Protein AF-A0A644XVW9-F1 (afdb_monomer_lite)

Sequence (78 aa):
MNLFKVSEILLEEGISHRSISPTAIRMDWIIDGASRPVIVFDTKTNVVTHMPDHHHMQMKHRDRLAAIMRRCCFVNIH

Foldseek 3Di:
DPVVVLVVLCVVVVWDWDDPDPFKIWTWDQAPNDTGTAWIAGLVVRDIDGDPCVVRDDPVVNVVVVVSSVVSSVVSDD

pLDDT: mean 92.17, std 5.02, range [60.34, 97.06]

Structure (mmCIF, N/CA/C/O backbone):
data_AF-A0A644XVW9-F1
#
_entry.id   AF-A0A644XVW9-F1
#
loop_
_atom_site.group_PDB
_atom_site.id
_atom_site.type_symbol
_atom_site.label_atom_id
_atom_site.label_alt_id
_atom_site.label_comp_id
_atom_site.label_asym_id
_atom_site.label_entity_id
_atom_site.label_seq_id
_atom_site.pdbx_PDB_ins_code
_atom_site.Cartn_x
_atom_site.Cartn_y
_atom_site.Cartn_z
_atom_site.occupancy
_atom_site.B_iso_or_equiv
_atom_site.auth_seq_id
_atom_site.auth_comp_id
_atom_site.auth_asym_id
_atom_site.auth_atom_id
_atom_site.pdbx_PDB_model_num
ATOM 1 N N . MET A 1 1 ? -9.158 -1.780 13.496 1.00 75.81 1 MET A N 1
ATOM 2 C CA . MET A 1 1 ? -8.617 -0.552 12.905 1.00 75.81 1 MET A CA 1
ATOM 3 C C . MET A 1 1 ? -7.497 -0.058 13.776 1.00 75.81 1 MET A C 1
ATOM 5 O O . MET A 1 1 ? -7.681 0.756 14.676 1.00 75.81 1 MET A O 1
ATOM 9 N N . ASN A 1 2 ? -6.327 -0.611 13.505 1.00 83.50 2 ASN A N 1
ATOM 10 C CA . ASN A 1 2 ? -5.100 -0.232 14.169 1.00 83.50 2 ASN A CA 1
ATOM 11 C C . ASN A 1 2 ? -4.197 0.470 13.156 1.00 83.50 2 ASN A C 1
ATOM 13 O O . ASN A 1 2 ? -3.198 -0.080 12.702 1.00 83.50 2 ASN A O 1
ATOM 17 N N . LEU A 1 3 ? -4.606 1.679 12.755 1.00 82.31 3 LEU A N 1
ATOM 18 C CA . LEU A 1 3 ? -3.908 2.466 11.735 1.00 82.31 3 LEU A CA 1
ATOM 19 C C . LEU A 1 3 ? -2.440 2.698 12.118 1.00 82.31 3 LEU A C 1
ATOM 21 O O . LEU A 1 3 ? -1.569 2.635 11.262 1.00 82.31 3 LEU A O 1
ATOM 25 N N . PHE A 1 4 ? -2.175 2.903 13.411 1.00 86.00 4 PHE A N 1
ATOM 26 C CA . PHE A 1 4 ? -0.828 3.076 13.943 1.00 86.00 4 PHE A CA 1
ATOM 27 C C . PHE A 1 4 ? 0.056 1.848 13.679 1.00 86.00 4 PHE A C 1
ATOM 29 O O . PHE A 1 4 ? 1.077 1.982 13.012 1.00 86.00 4 PHE A O 1
ATOM 36 N N . LYS A 1 5 ? -0.379 0.645 14.084 1.00 88.88 5 LYS A N 1
ATOM 37 C CA . LYS A 1 5 ? 0.379 -0.595 13.830 1.00 88.88 5 LYS A CA 1
ATOM 38 C C . LYS A 1 5 ? 0.541 -0.902 12.343 1.00 88.88 5 LYS A C 1
ATOM 40 O O . LYS A 1 5 ? 1.566 -1.434 11.930 1.00 88.88 5 LYS A O 1
ATOM 45 N N . VAL A 1 6 ? -0.469 -0.592 11.526 1.00 91.06 6 VAL A N 1
ATOM 46 C CA . VAL A 1 6 ? -0.366 -0.745 10.067 1.00 91.06 6 VAL A CA 1
ATOM 47 C C . VAL A 1 6 ? 0.741 0.157 9.525 1.00 91.06 6 VAL A C 1
ATOM 49 O O . VAL A 1 6 ? 1.591 -0.324 8.781 1.00 91.06 6 VAL A O 1
ATOM 52 N N . SER A 1 7 ? 0.768 1.430 9.924 1.00 89.62 7 SER A N 1
ATOM 53 C CA . SER A 1 7 ? 1.819 2.368 9.521 1.00 89.62 7 SER A CA 1
ATOM 54 C C . SER A 1 7 ? 3.204 1.948 10.020 1.00 89.62 7 SER A C 1
ATOM 56 O O . SER A 1 7 ? 4.161 2.064 9.262 1.00 89.62 7 SER A O 1
ATOM 58 N N . GLU A 1 8 ? 3.328 1.408 11.239 1.00 91.75 8 GLU A N 1
ATOM 59 C CA . GLU 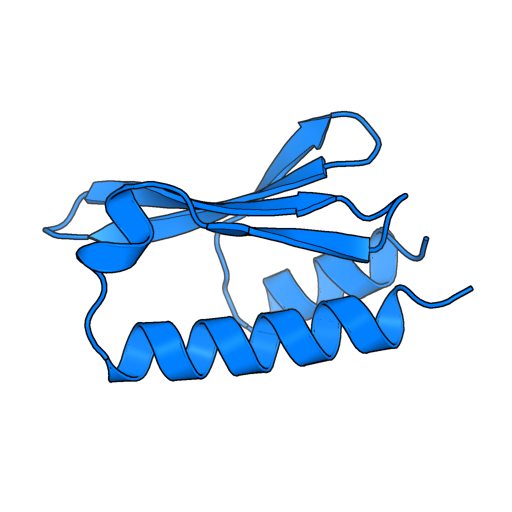A 1 8 ? 4.599 0.864 11.749 1.00 91.75 8 GLU A CA 1
ATOM 60 C C . GLU A 1 8 ? 5.142 -0.256 10.855 1.00 91.75 8 GLU A C 1
ATOM 62 O O . GLU A 1 8 ? 6.289 -0.178 10.426 1.00 91.75 8 GLU A O 1
ATOM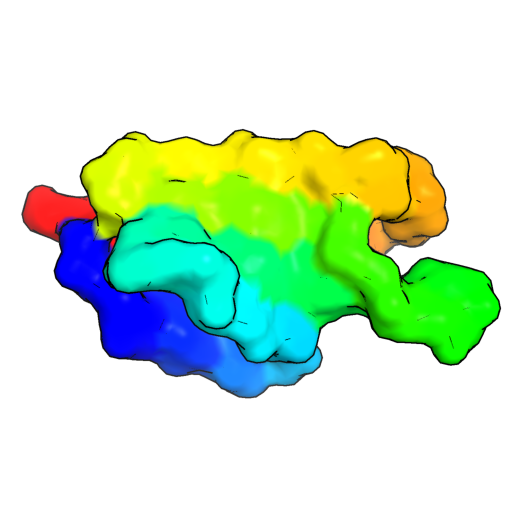 67 N N . ILE A 1 9 ? 4.313 -1.236 10.476 1.00 93.00 9 ILE A N 1
ATOM 68 C CA . ILE A 1 9 ? 4.730 -2.316 9.561 1.00 93.00 9 ILE A CA 1
ATOM 69 C C . ILE A 1 9 ? 5.197 -1.753 8.217 1.00 93.00 9 ILE A C 1
ATOM 71 O O . ILE A 1 9 ? 6.194 -2.208 7.658 1.00 93.00 9 ILE A O 1
ATOM 75 N N . LEU A 1 10 ? 4.474 -0.771 7.673 1.00 92.69 10 LEU A N 1
ATOM 76 C CA . LEU A 1 10 ? 4.842 -0.164 6.396 1.00 92.69 10 LEU A CA 1
ATOM 77 C C . LEU A 1 10 ? 6.174 0.594 6.496 1.00 92.69 10 LEU A C 1
ATOM 79 O O . LEU A 1 10 ? 6.957 0.553 5.548 1.00 92.69 10 LEU A O 1
ATOM 83 N N . LEU A 1 11 ? 6.457 1.238 7.633 1.00 92.62 11 LEU A N 1
ATOM 84 C CA . LEU A 1 11 ? 7.740 1.891 7.899 1.00 92.62 11 LEU A CA 1
ATOM 85 C C . LEU A 1 11 ? 8.880 0.878 8.083 1.00 92.62 11 LEU A C 1
ATOM 87 O O . LEU A 1 11 ? 9.928 1.055 7.467 1.00 92.62 11 LEU A O 1
ATOM 91 N N . GLU A 1 12 ? 8.672 -0.191 8.860 1.00 92.62 12 GLU A N 1
ATOM 92 C CA . GLU A 1 12 ? 9.639 -1.289 9.051 1.00 92.62 12 GLU A CA 1
ATOM 93 C C . GLU A 1 12 ? 10.079 -1.900 7.716 1.00 92.62 12 GLU A C 1
ATOM 95 O O . GLU A 1 12 ? 11.253 -2.190 7.493 1.00 92.62 12 GLU A O 1
ATOM 100 N N . GLU A 1 13 ? 9.126 -2.081 6.807 1.00 91.25 13 GLU A N 1
ATOM 101 C CA . GLU A 1 13 ? 9.357 -2.675 5.493 1.00 91.25 13 GLU A CA 1
ATOM 102 C C . GLU A 1 13 ? 9.895 -1.669 4.461 1.00 91.25 13 GL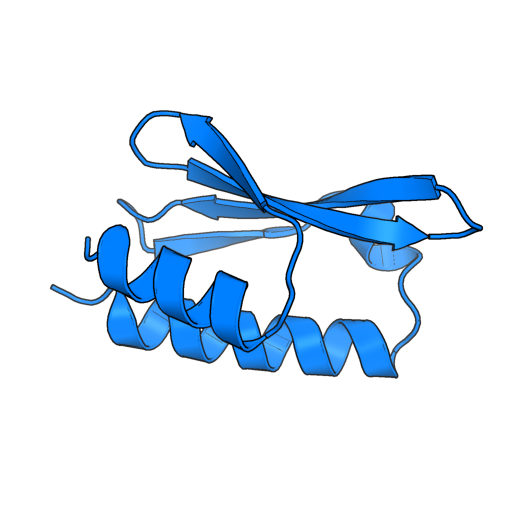U A C 1
ATOM 104 O O . GLU A 1 13 ? 10.217 -2.049 3.328 1.00 91.25 13 GLU A O 1
ATOM 109 N N . GLY A 1 14 ? 10.006 -0.388 4.828 1.00 90.69 14 GLY A N 1
ATOM 110 C CA . GLY A 1 14 ? 10.453 0.682 3.938 1.00 90.69 14 GLY A CA 1
ATOM 111 C C . GLY A 1 14 ? 9.485 0.944 2.781 1.00 90.69 14 GLY A C 1
ATOM 112 O O . GLY A 1 14 ? 9.915 1.308 1.686 1.00 90.69 14 GLY A O 1
ATOM 113 N N . ILE A 1 15 ? 8.185 0.718 2.989 1.00 92.12 15 ILE A N 1
ATOM 114 C CA . ILE A 1 15 ? 7.156 0.931 1.972 1.00 92.12 15 ILE A CA 1
ATOM 115 C C . ILE A 1 15 ? 6.750 2.397 1.948 1.00 92.12 15 ILE A C 1
ATOM 117 O O . ILE A 1 15 ? 6.254 2.948 2.934 1.00 92.12 15 ILE A O 1
ATOM 121 N N . SER A 1 16 ? 6.902 3.021 0.780 1.00 92.25 16 SER A N 1
ATOM 122 C CA . SER A 1 16 ? 6.339 4.344 0.538 1.00 92.25 16 SER A CA 1
ATOM 123 C C . SER A 1 16 ? 4.817 4.253 0.568 1.00 92.25 16 SER A C 1
ATOM 125 O O . SER A 1 16 ? 4.210 3.486 -0.181 1.00 92.25 16 SER A O 1
ATOM 127 N N . HIS A 1 17 ? 4.188 5.013 1.456 1.00 93.31 17 HIS A N 1
ATOM 128 C CA . HIS A 1 17 ? 2.743 5.002 1.609 1.00 93.31 17 HIS A CA 1
ATOM 129 C C . HIS A 1 17 ? 2.208 6.396 1.926 1.00 93.31 17 HIS A C 1
ATOM 131 O O . HIS A 1 17 ? 2.915 7.267 2.436 1.00 93.31 17 HIS A O 1
ATOM 137 N N . ARG A 1 18 ? 0.936 6.617 1.600 1.00 92.94 18 ARG A N 1
ATOM 138 C CA . ARG A 1 18 ? 0.223 7.871 1.831 1.00 92.94 18 ARG A CA 1
ATOM 139 C C . ARG A 1 18 ? -1.203 7.578 2.272 1.00 92.94 18 ARG A C 1
ATOM 141 O O . ARG A 1 18 ? -1.906 6.800 1.631 1.00 92.94 18 ARG A O 1
ATOM 148 N N . SER A 1 19 ? -1.653 8.257 3.322 1.00 92.19 19 SER A N 1
ATOM 149 C CA . SER A 1 19 ? -3.074 8.290 3.671 1.00 92.19 19 SER A CA 1
ATOM 150 C C . SER A 1 19 ? -3.846 9.091 2.616 1.00 92.19 19 SER A C 1
ATOM 152 O O . SER A 1 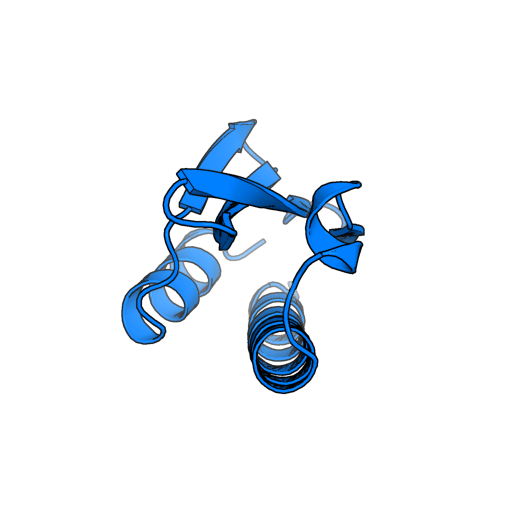19 ? -3.519 10.250 2.358 1.00 92.19 19 SER A O 1
ATOM 154 N N . ILE A 1 20 ? -4.824 8.460 1.965 1.00 92.88 20 ILE A N 1
ATOM 155 C CA . ILE A 1 20 ? -5.683 9.093 0.944 1.00 92.88 20 ILE A CA 1
ATOM 156 C C . ILE A 1 20 ? -7.107 9.337 1.454 1.00 92.88 20 ILE A C 1
ATOM 158 O O . ILE A 1 20 ? -7.851 10.121 0.871 1.00 92.88 20 ILE A O 1
ATOM 162 N N . SER A 1 21 ? -7.478 8.686 2.553 1.00 91.75 21 SER A N 1
ATOM 163 C CA . SER A 1 21 ? -8.673 8.969 3.340 1.00 91.75 21 SER A CA 1
ATOM 164 C C . SER A 1 21 ? -8.405 8.580 4.801 1.00 91.75 21 SER A C 1
ATOM 166 O O . SER A 1 21 ? -7.418 7.893 5.072 1.00 91.75 21 SER A O 1
ATOM 168 N N . PRO A 1 22 ? -9.282 8.935 5.758 1.00 89.88 22 PRO A N 1
ATOM 169 C CA . PRO A 1 22 ? -9.122 8.538 7.160 1.00 89.88 22 PRO A CA 1
ATOM 170 C C . PRO A 1 22 ? -8.992 7.022 7.386 1.00 89.88 22 PRO A C 1
ATOM 172 O O . PRO A 1 22 ? -8.502 6.600 8.430 1.00 89.88 22 PRO A O 1
ATOM 175 N N . THR A 1 23 ? -9.439 6.208 6.425 1.00 91.12 23 THR A N 1
ATOM 176 C CA . THR A 1 23 ? -9.459 4.745 6.519 1.00 91.12 23 THR A CA 1
ATOM 177 C C . THR A 1 23 ? -8.723 4.062 5.376 1.00 91.12 23 THR A C 1
ATOM 179 O O . THR A 1 23 ? -8.745 2.843 5.317 1.00 91.12 23 THR A O 1
ATOM 182 N N . ALA A 1 24 ? -8.089 4.791 4.456 1.00 93.06 24 ALA A N 1
ATOM 183 C CA . ALA A 1 24 ? -7.444 4.193 3.292 1.00 93.06 24 ALA A CA 1
ATOM 184 C C . ALA A 1 24 ? -5.999 4.667 3.143 1.00 93.06 24 ALA A C 1
ATOM 186 O O . ALA A 1 24 ? -5.715 5.865 3.050 1.00 93.06 24 ALA A O 1
ATOM 187 N N . ILE A 1 25 ? -5.088 3.697 3.069 1.00 95.06 25 ILE A N 1
ATOM 188 C CA . ILE A 1 25 ? -3.665 3.914 2.826 1.00 95.06 25 ILE A CA 1
ATOM 189 C C . ILE A 1 25 ? -3.335 3.423 1.424 1.00 95.06 25 ILE A C 1
ATOM 191 O O . ILE A 1 25 ? -3.544 2.258 1.092 1.00 95.06 25 ILE A O 1
ATOM 195 N N . ARG A 1 26 ? -2.777 4.309 0.607 1.00 95.81 26 ARG A N 1
ATOM 196 C CA . ARG A 1 26 ? -2.184 3.960 -0.679 1.00 95.81 26 ARG A CA 1
ATOM 197 C C . ARG A 1 26 ? -0.716 3.622 -0.482 1.00 95.81 26 ARG A C 1
ATOM 199 O O . ARG A 1 26 ? -0.010 4.359 0.200 1.00 95.81 26 ARG A O 1
ATOM 206 N N . MET A 1 27 ? -0.265 2.542 -1.097 1.00 95.88 27 MET A N 1
ATOM 207 C CA . MET A 1 27 ? 1.136 2.148 -1.157 1.00 95.88 27 MET A CA 1
ATOM 208 C C . MET A 1 27 ? 1.660 2.348 -2.569 1.00 95.88 27 MET A C 1
ATOM 210 O O . MET A 1 27 ? 1.030 1.921 -3.544 1.00 95.88 27 MET A O 1
ATOM 214 N N . ASP A 1 28 ? 2.827 2.973 -2.648 1.00 94.50 28 ASP A N 1
ATOM 215 C CA . ASP A 1 28 ? 3.509 3.286 -3.890 1.00 94.50 28 ASP A CA 1
ATOM 216 C C . ASP A 1 28 ? 4.777 2.420 -4.001 1.00 94.50 28 ASP A C 1
ATOM 218 O O . ASP A 1 28 ? 5.450 2.126 -3.010 1.00 94.50 28 ASP A O 1
ATOM 222 N N . TRP A 1 29 ? 5.099 1.988 -5.218 1.00 94.19 29 TRP A N 1
ATOM 223 C CA . TRP A 1 29 ? 6.279 1.181 -5.522 1.00 94.19 29 TRP A CA 1
ATOM 224 C C . TRP A 1 29 ? 7.018 1.745 -6.730 1.00 94.19 29 TRP A C 1
ATOM 226 O O . TRP A 1 29 ? 6.416 2.365 -7.605 1.00 94.19 29 TRP A O 1
ATOM 236 N N . ILE A 1 30 ? 8.327 1.507 -6.800 1.00 92.38 30 ILE A N 1
ATOM 237 C CA . ILE A 1 30 ? 9.123 1.925 -7.955 1.00 92.38 30 ILE A CA 1
ATOM 238 C C . ILE A 1 30 ? 8.906 0.933 -9.100 1.00 92.38 30 ILE A C 1
ATOM 240 O O . ILE A 1 30 ? 9.242 -0.246 -8.981 1.00 92.38 30 ILE A O 1
ATOM 244 N N . ILE A 1 31 ? 8.371 1.432 -10.210 1.00 90.44 31 ILE A N 1
ATOM 245 C CA . ILE A 1 31 ? 8.175 0.708 -11.467 1.00 90.44 31 ILE A CA 1
ATOM 246 C C . ILE A 1 31 ? 8.791 1.562 -12.571 1.00 90.44 31 ILE A C 1
ATOM 248 O O . ILE A 1 31 ? 8.447 2.736 -12.716 1.00 90.44 31 ILE A O 1
ATOM 252 N N . ASP A 1 32 ? 9.744 0.986 -13.303 1.00 89.88 32 ASP A N 1
ATOM 253 C CA . ASP A 1 32 ? 10.487 1.655 -14.379 1.00 89.88 32 ASP A CA 1
ATOM 254 C C . ASP A 1 32 ? 11.100 3.005 -13.955 1.00 89.88 32 ASP A C 1
ATOM 256 O O . ASP A 1 32 ? 11.076 3.990 -14.688 1.00 89.88 32 ASP A O 1
ATOM 260 N N . GLY A 1 33 ? 11.622 3.066 -12.724 1.00 89.06 33 GLY A N 1
ATOM 261 C CA . GLY A 1 33 ? 12.261 4.262 -12.162 1.00 89.06 33 GLY A CA 1
ATOM 262 C C . GLY A 1 33 ? 11.299 5.338 -11.644 1.00 89.06 33 GLY A C 1
ATOM 263 O O . GLY A 1 33 ? 11.756 6.339 -11.098 1.00 89.06 33 GLY A O 1
ATOM 264 N N . ALA A 1 34 ? 9.984 5.135 -11.752 1.00 91.50 34 ALA A N 1
ATOM 265 C CA . ALA A 1 34 ? 8.973 6.052 -11.237 1.00 91.50 34 ALA A CA 1
ATOM 266 C C . ALA A 1 34 ? 8.230 5.451 -10.037 1.00 91.50 34 ALA A C 1
ATOM 268 O O . ALA A 1 34 ? 7.907 4.265 -10.027 1.00 91.50 34 ALA A O 1
ATOM 269 N N . SER A 1 35 ? 7.919 6.277 -9.036 1.00 93.06 35 SER A N 1
ATOM 270 C CA . SER A 1 35 ? 7.034 5.879 -7.936 1.00 93.06 35 SER A CA 1
ATOM 271 C C . SER A 1 35 ? 5.587 5.848 -8.428 1.00 93.06 35 SER A C 1
ATOM 273 O O . SER A 1 35 ? 5.061 6.876 -8.862 1.00 93.06 35 SER A O 1
ATOM 275 N N . ARG A 1 36 ? 4.954 4.674 -8.389 1.00 94.38 36 ARG A N 1
ATOM 276 C CA . ARG A 1 36 ? 3.594 4.446 -8.887 1.00 94.38 36 ARG A CA 1
ATOM 277 C C . ARG A 1 36 ? 2.714 3.780 -7.833 1.00 94.38 36 ARG A C 1
ATOM 279 O O . ARG A 1 36 ? 3.204 2.929 -7.093 1.00 94.38 36 ARG A O 1
ATOM 286 N N . PRO A 1 37 ? 1.420 4.123 -7.765 1.00 95.38 37 PRO A N 1
ATOM 287 C CA . PRO A 1 37 ? 0.504 3.512 -6.814 1.00 95.38 37 PRO A CA 1
ATOM 288 C C . PRO A 1 37 ? 0.202 2.065 -7.202 1.00 95.38 37 PRO A C 1
ATOM 290 O O . PRO A 1 37 ? -0.279 1.802 -8.299 1.00 95.38 37 PRO A O 1
ATOM 293 N N . VAL A 1 38 ? 0.436 1.125 -6.289 1.00 96.88 38 VAL A N 1
ATOM 294 C CA . VAL A 1 38 ? 0.260 -0.312 -6.570 1.00 96.88 38 VAL A CA 1
ATOM 295 C C . VAL A 1 38 ? -0.881 -0.941 -5.785 1.00 96.88 38 VAL A C 1
ATOM 297 O O . VAL A 1 38 ? -1.549 -1.834 -6.301 1.00 96.88 38 VAL A O 1
ATOM 300 N N . ILE A 1 39 ? -1.148 -0.484 -4.562 1.00 97.06 39 ILE A N 1
ATOM 301 C CA . ILE A 1 39 ? -2.215 -1.025 -3.714 1.00 97.06 39 ILE A CA 1
ATOM 302 C C . ILE A 1 39 ? -2.874 0.094 -2.912 1.00 97.06 39 ILE A C 1
ATOM 304 O O . ILE A 1 39 ? -2.216 1.041 -2.483 1.00 97.06 39 ILE A O 1
ATOM 308 N N . VAL A 1 40 ? -4.172 -0.053 -2.663 1.00 96.81 40 VAL A N 1
ATOM 309 C CA . VAL A 1 40 ? -4.900 0.672 -1.621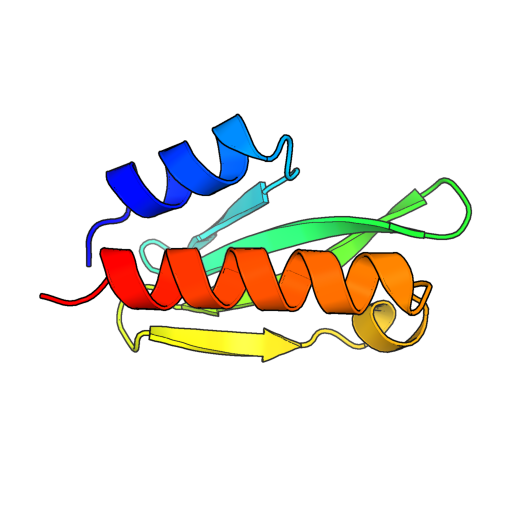 1.00 96.81 40 VAL A CA 1
ATOM 310 C C . VAL A 1 40 ? -5.378 -0.325 -0.573 1.00 96.81 40 VAL A C 1
ATOM 312 O O . VAL A 1 40 ? -5.999 -1.331 -0.905 1.00 96.81 40 VAL A O 1
ATOM 315 N N . PHE A 1 41 ? -5.090 -0.045 0.692 1.00 96.19 41 PHE A N 1
ATOM 316 C CA . PHE A 1 41 ? -5.568 -0.813 1.830 1.00 96.19 41 PHE A CA 1
ATOM 317 C C . PHE A 1 41 ? -6.582 0.000 2.621 1.00 96.19 41 PHE A C 1
ATOM 319 O O . PHE A 1 41 ? -6.238 1.042 3.185 1.00 96.19 41 PHE A O 1
ATOM 326 N N . ASP A 1 42 ? -7.821 -0.480 2.658 1.00 94.81 42 ASP A N 1
ATOM 327 C CA . ASP A 1 42 ? -8.875 0.088 3.486 1.00 94.81 42 ASP A CA 1
ATOM 328 C C . ASP A 1 42 ? -8.832 -0.561 4.875 1.00 94.81 42 ASP A C 1
ATOM 330 O O . ASP A 1 42 ? -9.171 -1.728 5.064 1.00 94.81 42 ASP A O 1
ATOM 334 N N . THR A 1 43 ? -8.398 0.204 5.868 1.00 92.31 43 THR A N 1
ATOM 335 C CA . THR A 1 43 ? -8.220 -0.236 7.251 1.00 92.31 43 THR A CA 1
ATOM 336 C C . THR A 1 43 ? -9.533 -0.351 8.025 1.00 92.31 43 THR A C 1
ATOM 338 O O . THR A 1 43 ? -9.554 -0.976 9.087 1.00 92.31 43 THR A O 1
ATOM 341 N N . LYS A 1 44 ? -10.643 0.199 7.519 1.00 92.25 44 LYS A N 1
ATOM 342 C CA . LYS A 1 44 ? -11.966 0.052 8.144 1.00 92.25 44 LYS A CA 1
ATOM 343 C C . LYS A 1 44 ? -12.603 -1.285 7.780 1.00 92.25 44 LYS A C 1
ATOM 345 O O . LYS A 1 44 ? -13.158 -1.953 8.643 1.00 92.25 44 LYS A O 1
ATOM 350 N N . THR A 1 45 ? -12.525 -1.660 6.509 1.00 93.31 45 THR A N 1
ATOM 351 C CA . THR A 1 45 ? -13.085 -2.907 5.961 1.00 93.31 45 THR A CA 1
ATOM 352 C C . THR A 1 45 ? -12.069 -4.046 5.907 1.00 93.31 45 THR A C 1
ATOM 354 O O . THR A 1 45 ? -12.447 -5.193 5.691 1.00 93.31 45 THR A O 1
ATOM 357 N N . ASN A 1 46 ? -10.791 -3.743 6.148 1.00 94.06 46 ASN A N 1
ATOM 358 C CA . ASN A 1 46 ? -9.662 -4.667 6.044 1.00 94.06 46 ASN A CA 1
ATOM 359 C C . ASN A 1 46 ? -9.473 -5.245 4.627 1.00 94.06 46 ASN A C 1
ATOM 361 O O . ASN A 1 46 ? -9.020 -6.378 4.468 1.00 94.06 46 ASN A O 1
ATOM 365 N N . VAL A 1 47 ? -9.836 -4.473 3.599 1.00 94.62 47 VAL A N 1
ATOM 366 C CA . VAL A 1 47 ? -9.807 -4.888 2.188 1.00 94.62 47 VAL A CA 1
ATOM 367 C C . VAL A 1 47 ? -8.578 -4.326 1.481 1.00 94.62 47 VAL A C 1
ATOM 369 O O . VAL A 1 47 ? -8.204 -3.167 1.665 1.00 94.62 47 VAL A O 1
ATOM 372 N N . VAL A 1 48 ? -7.970 -5.153 0.631 1.00 96.38 48 VAL A N 1
ATOM 373 C CA . VAL A 1 48 ? -6.832 -4.797 -0.222 1.00 96.38 48 VAL A CA 1
ATOM 374 C C . VAL A 1 48 ? -7.300 -4.693 -1.671 1.00 96.38 48 VAL A C 1
ATOM 376 O O . VAL A 1 48 ? -7.808 -5.661 -2.232 1.00 96.38 48 VAL A O 1
ATOM 379 N N . THR A 1 49 ? -7.079 -3.537 -2.288 1.00 96.75 49 THR A N 1
ATOM 380 C CA . THR A 1 49 ? -7.380 -3.280 -3.699 1.00 96.75 49 THR A CA 1
ATOM 381 C C . THR A 1 49 ? -6.082 -3.124 -4.477 1.00 96.75 49 THR A C 1
ATOM 383 O O . THR A 1 49 ? -5.262 -2.262 -4.159 1.00 96.75 49 THR A O 1
ATOM 386 N N . HIS A 1 50 ? -5.899 -3.934 -5.519 1.00 96.25 50 HIS A N 1
ATOM 387 C CA . HIS A 1 50 ? -4.754 -3.828 -6.422 1.00 96.25 50 HIS A CA 1
ATOM 388 C C . HIS A 1 50 ? -5.013 -2.763 -7.494 1.00 96.25 50 HIS A C 1
ATOM 390 O O . HIS A 1 50 ? -6.050 -2.776 -8.154 1.00 96.25 50 HIS A O 1
ATOM 396 N N . MET A 1 51 ? -4.063 -1.847 -7.668 1.00 96.06 51 MET A N 1
ATOM 397 C CA . MET A 1 51 ? -4.095 -0.828 -8.719 1.00 96.06 51 MET A CA 1
ATOM 398 C C . MET A 1 51 ? -3.566 -1.407 -10.044 1.00 96.06 51 MET A C 1
ATOM 400 O O . MET A 1 51 ? -2.821 -2.387 -10.012 1.00 96.06 51 MET A O 1
ATOM 404 N N . PRO A 1 52 ? -3.870 -0.805 -11.211 1.00 94.75 52 PRO A N 1
ATOM 405 C CA . PRO A 1 52 ? -3.407 -1.309 -12.510 1.00 94.75 52 PRO A CA 1
ATOM 406 C C . PRO A 1 52 ? -1.888 -1.528 -12.585 1.00 94.75 52 PRO A C 1
ATOM 408 O O . PRO A 1 52 ? -1.431 -2.555 -13.089 1.00 94.75 52 PRO A O 1
ATOM 411 N N . ASP A 1 53 ? -1.107 -0.617 -11.992 1.00 95.00 53 ASP A N 1
ATOM 412 C CA . ASP A 1 53 ? 0.357 -0.697 -11.968 1.00 95.00 53 ASP A CA 1
ATOM 413 C C . ASP A 1 53 ? 0.900 -1.914 -11.192 1.00 95.00 53 ASP A C 1
ATOM 415 O O . ASP A 1 53 ? 2.023 -2.355 -11.431 1.00 95.00 53 ASP A O 1
ATOM 419 N N . HIS A 1 54 ? 0.098 -2.540 -10.325 1.00 94.06 54 HIS A N 1
ATOM 420 C CA . HIS A 1 54 ? 0.478 -3.761 -9.611 1.00 94.06 54 HIS A CA 1
ATOM 421 C C . HIS A 1 54 ? 0.892 -4.902 -10.557 1.00 94.06 54 HIS A C 1
ATOM 423 O O . HIS A 1 54 ? 1.774 -5.701 -10.234 1.00 94.06 54 HIS A O 1
ATOM 429 N N . HIS A 1 55 ? 0.288 -4.985 -11.747 1.00 93.06 55 HIS A N 1
ATOM 430 C CA . HIS A 1 55 ? 0.609 -6.021 -12.733 1.00 93.06 55 HIS A CA 1
ATOM 431 C C . HIS A 1 55 ? 2.000 -5.850 -13.357 1.00 93.06 55 HIS A C 1
ATOM 433 O O . HIS A 1 55 ? 2.599 -6.841 -13.780 1.00 93.06 55 HIS A O 1
ATOM 439 N N . HIS A 1 56 ? 2.536 -4.627 -13.357 1.00 93.06 56 HIS A N 1
ATOM 440 C CA . HIS A 1 56 ? 3.867 -4.306 -13.876 1.00 93.06 56 HIS A CA 1
ATOM 441 C C . HIS A 1 56 ? 4.985 -4.578 -12.859 1.00 93.06 56 HIS A C 1
ATOM 443 O O . HIS A 1 56 ? 6.166 -4.525 -13.195 1.00 93.06 56 HIS A O 1
ATOM 449 N N . MET A 1 57 ? 4.640 -4.933 -11.618 1.00 93.12 57 MET A N 1
ATOM 450 C CA . MET A 1 57 ? 5.625 -5.320 -10.616 1.00 93.12 57 MET A CA 1
ATOM 451 C C . MET A 1 57 ? 6.291 -6.658 -10.967 1.00 93.12 57 MET A C 1
ATOM 453 O O . MET A 1 57 ? 5.643 -7.628 -11.382 1.00 93.12 57 MET A O 1
ATOM 457 N N . GLN A 1 58 ? 7.593 -6.765 -10.699 1.00 92.12 58 GLN A N 1
ATOM 458 C CA . GLN A 1 58 ? 8.291 -8.051 -10.759 1.00 92.12 58 GLN A CA 1
ATOM 459 C C . GLN A 1 58 ? 7.692 -9.036 -9.745 1.00 92.12 58 GLN A C 1
ATOM 461 O O . GLN A 1 58 ? 7.255 -8.635 -8.664 1.00 92.12 58 GLN A O 1
ATOM 466 N N . MET A 1 59 ? 7.701 -10.332 -10.070 1.00 91.94 59 MET A N 1
ATOM 467 C CA . MET A 1 59 ? 7.079 -11.378 -9.244 1.00 91.94 59 MET A CA 1
ATOM 468 C C . MET A 1 59 ? 7.571 -11.350 -7.788 1.00 91.94 59 MET A C 1
ATOM 470 O O . MET A 1 59 ? 6.759 -11.272 -6.872 1.00 91.94 59 MET A O 1
ATOM 474 N N . LYS A 1 60 ? 8.890 -11.247 -7.571 1.00 92.69 60 LYS A N 1
ATOM 475 C CA . LYS A 1 60 ? 9.494 -11.120 -6.230 1.00 92.69 60 LYS A CA 1
ATOM 476 C C . LYS A 1 60 ? 8.921 -9.948 -5.420 1.00 92.69 60 LYS A C 1
ATOM 478 O O . LYS A 1 60 ? 8.756 -10.054 -4.206 1.00 92.69 60 LYS A O 1
ATOM 483 N N . HIS A 1 61 ? 8.638 -8.819 -6.069 1.00 92.31 61 HIS A N 1
ATOM 484 C CA . HIS A 1 61 ? 8.059 -7.656 -5.399 1.00 92.31 61 HIS A CA 1
ATOM 485 C C . HIS A 1 61 ? 6.577 -7.857 -5.086 1.00 92.31 61 HIS A C 1
ATOM 487 O O . HIS A 1 61 ? 6.140 -7.444 -4.016 1.00 92.31 61 HIS A O 1
ATOM 493 N N . ARG A 1 62 ? 5.825 -8.537 -5.963 1.00 93.00 62 ARG A N 1
ATOM 494 C CA . ARG A 1 62 ? 4.427 -8.911 -5.699 1.00 93.00 62 ARG A CA 1
ATOM 495 C C . ARG A 1 62 ? 4.313 -9.852 -4.506 1.00 93.00 62 ARG A C 1
ATOM 497 O O . ARG A 1 62 ? 3.504 -9.597 -3.621 1.00 93.00 62 ARG A O 1
ATOM 504 N N . ASP A 1 63 ? 5.160 -10.875 -4.434 1.00 94.31 63 ASP A N 1
ATOM 505 C CA . ASP A 1 63 ? 5.151 -11.834 -3.323 1.00 94.31 63 ASP A CA 1
ATOM 506 C C . ASP A 1 63 ? 5.498 -11.160 -1.992 1.00 94.31 63 ASP A C 1
ATOM 508 O O . ASP A 1 63 ? 4.833 -11.384 -0.975 1.00 94.31 63 ASP A O 1
ATOM 512 N N . ARG A 1 64 ? 6.504 -10.272 -2.011 1.00 93.75 64 ARG A N 1
ATOM 513 C CA . ARG A 1 64 ? 6.864 -9.449 -0.853 1.00 93.75 64 ARG A CA 1
ATOM 514 C C . ARG A 1 64 ? 5.694 -8.566 -0.422 1.00 93.75 64 ARG A C 1
ATOM 516 O O . ARG A 1 64 ? 5.330 -8.580 0.750 1.00 93.75 64 ARG A O 1
ATOM 523 N N . LEU A 1 65 ? 5.087 -7.833 -1.354 1.00 93.94 65 LEU A N 1
ATOM 524 C CA . LEU A 1 65 ? 3.958 -6.955 -1.060 1.00 93.94 65 LEU A CA 1
ATOM 525 C C . LEU A 1 65 ? 2.765 -7.748 -0.510 1.00 93.94 65 LEU A C 1
ATOM 527 O O . LEU A 1 65 ? 2.172 -7.342 0.482 1.00 93.94 65 LEU A O 1
ATOM 531 N N . ALA A 1 66 ? 2.466 -8.924 -1.063 1.00 94.56 66 ALA A N 1
ATOM 532 C CA . ALA A 1 66 ? 1.422 -9.806 -0.548 1.00 94.56 66 ALA A CA 1
ATOM 533 C C . ALA A 1 66 ? 1.709 -10.285 0.889 1.00 94.56 66 ALA A C 1
ATOM 535 O O . ALA A 1 66 ? 0.797 -10.368 1.711 1.00 94.56 66 ALA A O 1
ATOM 536 N N . ALA A 1 67 ? 2.967 -10.590 1.227 1.00 95.00 67 ALA A N 1
ATOM 537 C CA . ALA A 1 67 ? 3.355 -10.935 2.595 1.00 95.00 67 ALA A CA 1
ATOM 538 C C . ALA A 1 67 ? 3.159 -9.762 3.569 1.00 95.00 67 ALA A C 1
ATOM 540 O O . ALA A 1 67 ? 2.571 -9.951 4.634 1.00 95.00 67 ALA A O 1
ATOM 541 N N . ILE A 1 68 ? 3.575 -8.556 3.176 1.00 94.81 68 ILE A N 1
ATOM 542 C CA . ILE A 1 68 ? 3.379 -7.330 3.963 1.00 94.81 68 ILE A CA 1
ATOM 543 C C . ILE A 1 68 ? 1.884 -7.067 4.158 1.00 94.81 68 ILE A C 1
ATOM 545 O O . ILE A 1 68 ? 1.435 -6.885 5.286 1.00 94.81 68 ILE A O 1
ATOM 549 N N . MET A 1 69 ? 1.086 -7.156 3.091 1.00 94.88 69 MET A N 1
ATOM 550 C CA . MET A 1 69 ? -0.358 -6.946 3.168 1.00 94.88 69 MET A CA 1
ATOM 551 C C . MET A 1 69 ? -1.056 -7.948 4.077 1.00 94.88 69 MET A C 1
ATOM 553 O O . MET A 1 69 ? -1.943 -7.557 4.833 1.00 94.88 69 MET A O 1
ATOM 557 N N . ARG A 1 70 ? -0.633 -9.216 4.075 1.00 95.12 70 ARG A N 1
ATOM 558 C CA . ARG A 1 70 ? -1.129 -10.210 5.037 1.00 95.12 70 ARG A CA 1
ATOM 559 C C . ARG A 1 70 ? -0.821 -9.805 6.479 1.00 95.12 70 ARG A C 1
ATOM 561 O O . ARG A 1 70 ? -1.712 -9.894 7.320 1.00 95.12 70 ARG A O 1
ATOM 568 N N . ARG A 1 71 ? 0.393 -9.311 6.760 1.00 94.44 71 ARG A N 1
ATOM 569 C CA . ARG A 1 71 ? 0.757 -8.783 8.090 1.00 94.44 71 ARG A CA 1
ATOM 570 C C . ARG A 1 71 ? -0.120 -7.585 8.466 1.00 94.44 71 ARG A C 1
ATOM 572 O O . ARG A 1 71 ? -0.680 -7.580 9.558 1.00 94.44 71 ARG A O 1
ATOM 579 N N . CYS A 1 72 ? -0.304 -6.622 7.560 1.00 93.75 72 CYS A N 1
ATOM 580 C CA . CYS A 1 72 ? -1.173 -5.461 7.777 1.00 93.75 72 CYS A CA 1
A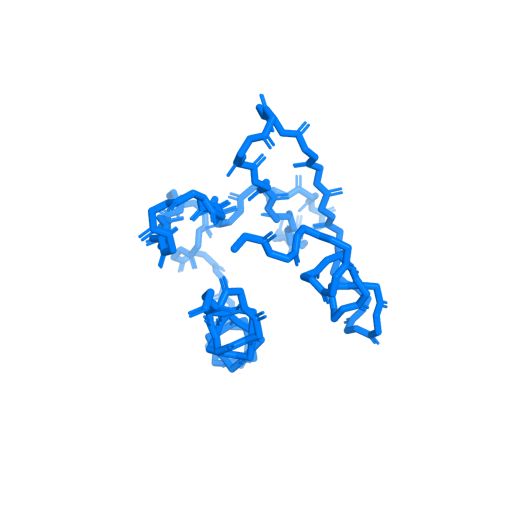TOM 581 C C . CYS A 1 72 ? -2.622 -5.875 8.070 1.00 93.75 72 CYS A C 1
ATOM 583 O O . CYS A 1 72 ? -3.211 -5.387 9.032 1.00 93.75 72 CYS A O 1
ATOM 585 N N . CYS A 1 73 ? -3.177 -6.813 7.295 1.00 93.62 73 CYS A N 1
ATOM 586 C CA . CYS A 1 73 ? -4.531 -7.325 7.509 1.00 93.62 73 CYS A CA 1
ATOM 587 C C . CYS A 1 73 ? -4.673 -8.004 8.872 1.00 93.62 73 CYS A C 1
ATOM 589 O O . CYS A 1 73 ? -5.695 -7.824 9.529 1.00 93.62 73 CYS A O 1
ATOM 591 N N . PHE A 1 74 ? -3.657 -8.757 9.302 1.00 92.56 74 PHE A N 1
ATOM 592 C CA . PHE A 1 74 ? -3.654 -9.463 10.582 1.00 92.56 74 PHE A CA 1
ATOM 593 C C . PHE A 1 74 ? -3.603 -8.510 11.782 1.00 92.56 74 PHE A C 1
ATOM 595 O O . PHE A 1 74 ? -4.351 -8.682 12.739 1.00 92.56 74 PHE A O 1
ATOM 602 N N . VAL A 1 75 ? -2.765 -7.469 11.743 1.00 92.06 75 VAL A N 1
ATOM 603 C CA . VAL A 1 75 ? -2.664 -6.522 12.872 1.00 92.06 75 VAL A CA 1
ATOM 604 C C . VAL A 1 75 ? -3.804 -5.510 12.930 1.00 92.06 75 VAL A C 1
ATOM 606 O O . VAL A 1 75 ? -4.007 -4.866 13.959 1.00 92.06 75 VAL A O 1
ATOM 609 N N . ASN A 1 76 ? -4.528 -5.337 11.824 1.00 91.06 76 ASN A N 1
ATOM 610 C CA . ASN A 1 76 ? -5.639 -4.401 11.729 1.00 91.06 76 ASN A CA 1
ATOM 611 C C . ASN A 1 76 ? -6.974 -4.980 12.250 1.00 91.06 76 ASN A C 1
ATOM 613 O O . ASN A 1 76 ? -7.968 -4.246 12.325 1.00 91.06 76 ASN A O 1
ATOM 617 N N . ILE A 1 77 ? -6.986 -6.257 12.648 1.00 81.56 77 ILE A N 1
ATOM 618 C CA . ILE A 1 77 ? -8.129 -6.927 13.282 1.00 81.56 77 ILE A CA 1
ATOM 619 C C . ILE A 1 77 ? -8.459 -6.222 14.611 1.00 81.56 77 ILE A C 1
ATOM 621 O O . ILE A 1 77 ? -7.561 -5.815 15.352 1.00 81.56 77 ILE A O 1
ATOM 625 N N . HIS A 1 78 ? -9.754 -5.997 14.839 1.00 60.34 78 HIS A N 1
ATOM 626 C CA . HIS A 1 78 ? -10.316 -5.442 16.071 1.00 60.34 78 HIS A CA 1
ATOM 627 C C . HIS A 1 78 ? -10.537 -6.538 17.108 1.00 60.34 78 HIS A C 1
ATOM 629 O O . HIS A 1 78 ? -11.123 -7.573 16.720 1.00 60.34 78 HIS A O 1
#

Radius of gyration: 11.67 Å; chains: 1; bounding box: 25×21×30 Å

Secondary structure (DSSP, 8-state):
--HHHHHHHHHHTT-EEEEEETTEEEEEEEETTEEEEEEEEETTTTEEEE-GGGGGS-HHHHHHHHHHHHHHHHHT--

Organism: NCBI:txid1076179